Protein AF-A0A974BPT7-F1 (afdb_monomer)

Sequence (90 aa):
MLLIVRIMVEKRVALAAAVHPFTMDLHATFQSEHHLFFLMEYVAGGCLRTLLERERKFGPQRTTYVIMNLYLVSCGRYLNIIPFIQLNHK

Solvent-accessible surface area (backbone atoms only — not comparable to full-atom values): 5611 Å² total; per-residue (Å²): 112,73,68,58,56,51,51,54,50,52,50,53,52,45,60,70,51,38,86,41,102,88,40,74,40,60,80,48,74,50,77,56,100,88,49,78,46,78,45,55,63,88,73,92,78,76,53,73,64,62,53,42,70,70,61,73,62,75,56,70,70,59,45,52,51,55,49,51,54,51,50,51,54,48,53,59,44,53,67,65,46,51,66,65,60,63,63,73,77,113

Radius of gyration: 16.42 Å; Cα contacts (8 Å, |Δi|>4): 40; chains: 1; bounding box: 43×23×47 Å

Secondary structure (DSSP, 8-state):
-HHHHHHHHHHHHHHHHTTSTTS--EEEEEE-SS-EEEEE---TT--HHHHHHHHSS--HHHHHHHHHHHHHHHHHHHHHHHHHHHTT--

Organism: Xenopus laevis (NCBI:txid8355)

Foldseek 3Di:
DVVVVVVVVVVVLLCLLQPDPPRWHFPDWDDDPVDIDTDTDDDDDDDPVVVCVVVVDDDPVVVVVVVVVVVVSVVVSVVSCVVVVVVVPD

InterPro domains:
  IPR011009 Protein kinase-like domain superfamily [SSF56112] (5-70)

Nearest PDB structures (foldseek):
  7uiq-assembly2_B  TM=8.133E-01  e=1.485E-01  Homo sapiens
  4yom-assembly1_B  TM=7.394E-01  e=9.261E-02  Mus musculus
  3kl8-assembly1_A  TM=7.186E-01  e=2.727E-01  Caenorhabditis elegans
  7qra-assembly2_B  TM=8.049E-01  e=1.125E+00  Homo sapiens
  3uyt-assembly6_B-3  TM=8.224E-01  e=1.378E+00  Homo sapiens

pLDDT: mean 70.77, std 10.69, range [38.97, 85.0]

Mean predicted aligned error: 10.69 Å

Structure (mmCIF, N/CA/C/O backbone):
data_AF-A0A974BPT7-F1
#
_entry.id   AF-A0A974BPT7-F1
#
loop_
_atom_site.group_PDB
_atom_site.id
_atom_site.type_symbol
_atom_site.label_atom_id
_atom_site.label_alt_id
_atom_site.label_comp_id
_atom_site.label_asym_id
_atom_site.label_entity_id
_atom_site.label_seq_id
_atom_site.pdbx_PDB_ins_code
_atom_site.Cartn_x
_atom_site.Cartn_y
_atom_site.Cartn_z
_atom_site.occupancy
_atom_site.B_iso_or_equiv
_atom_site.auth_seq_id
_atom_site.auth_comp_id
_atom_site.auth_asym_id
_atom_site.auth_atom_id
_atom_site.pdbx_PDB_model_num
ATOM 1 N N . MET A 1 1 ? 3.575 12.193 -20.867 1.00 57.03 1 MET A N 1
ATOM 2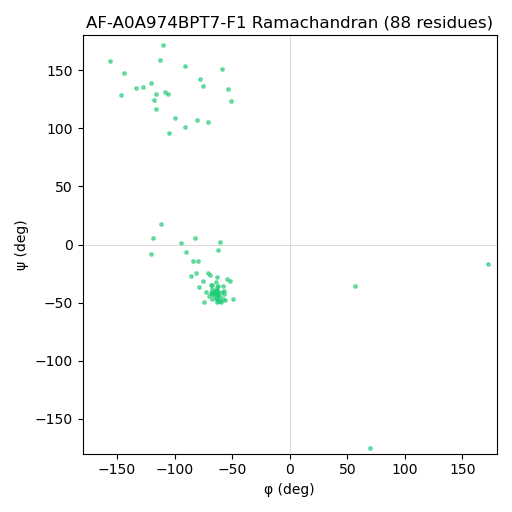 C CA . MET A 1 1 ? 4.954 11.797 -20.490 1.00 57.03 1 MET A CA 1
ATOM 3 C C . MET A 1 1 ? 5.172 11.762 -18.970 1.00 57.03 1 MET A C 1
ATOM 5 O O . MET A 1 1 ? 5.501 10.701 -18.464 1.00 57.03 1 MET A O 1
ATOM 9 N N . LEU A 1 2 ? 4.916 12.846 -18.217 1.00 66.75 2 LEU A N 1
ATOM 10 C CA . LEU A 1 2 ? 5.116 12.905 -16.748 1.00 66.75 2 LEU A CA 1
ATOM 11 C C . LEU A 1 2 ? 4.328 11.862 -15.926 1.00 66.75 2 LEU A C 1
ATOM 13 O O . LEU A 1 2 ? 4.846 11.355 -14.934 1.00 66.75 2 LEU A O 1
ATOM 17 N N . LEU A 1 3 ? 3.104 11.515 -16.342 1.00 71.00 3 LEU A N 1
ATOM 18 C CA . LEU A 1 3 ? 2.282 10.515 -15.645 1.00 71.00 3 LEU A CA 1
ATOM 19 C C . LEU A 1 3 ? 2.926 9.116 -15.689 1.00 71.00 3 LEU A C 1
ATOM 21 O O . LEU A 1 3 ? 2.975 8.422 -14.683 1.00 71.00 3 LEU A O 1
ATOM 25 N N . ILE A 1 4 ? 3.498 8.743 -16.837 1.00 68.25 4 ILE A N 1
ATOM 26 C CA . ILE A 1 4 ? 4.128 7.431 -17.055 1.00 68.25 4 ILE A CA 1
ATOM 27 C C . ILE A 1 4 ? 5.397 7.298 -16.208 1.00 68.25 4 ILE A C 1
ATOM 29 O O . ILE A 1 4 ? 5.619 6.262 -15.589 1.00 68.25 4 ILE A O 1
ATOM 33 N N . VAL A 1 5 ? 6.203 8.363 -16.120 1.00 73.00 5 VAL A N 1
ATOM 34 C CA . VAL A 1 5 ? 7.416 8.374 -15.286 1.00 73.00 5 VAL A CA 1
ATOM 35 C C . VAL A 1 5 ? 7.064 8.182 -13.810 1.00 73.00 5 VAL A C 1
ATOM 37 O O . VAL A 1 5 ? 7.705 7.382 -13.135 1.00 73.00 5 VAL A O 1
ATOM 40 N N . ARG A 1 6 ? 6.011 8.851 -13.316 1.00 70.81 6 ARG A N 1
ATOM 41 C CA . ARG A 1 6 ? 5.540 8.679 -11.932 1.00 70.81 6 ARG A CA 1
ATOM 42 C C . ARG A 1 6 ? 5.108 7.244 -11.646 1.00 70.81 6 ARG A C 1
ATOM 44 O O . ARG A 1 6 ? 5.542 6.680 -10.648 1.00 70.81 6 ARG A O 1
ATOM 51 N N . ILE A 1 7 ? 4.346 6.632 -12.550 1.00 73.12 7 ILE A N 1
ATOM 52 C CA . ILE A 1 7 ? 3.859 5.261 -12.354 1.00 73.12 7 ILE A CA 1
ATOM 53 C C . ILE A 1 7 ? 5.010 4.242 -12.415 1.00 73.12 7 ILE A C 1
ATOM 55 O O . ILE A 1 7 ? 5.035 3.277 -11.657 1.00 73.12 7 ILE A O 1
ATOM 59 N N . MET A 1 8 ? 6.019 4.476 -13.257 1.00 70.94 8 MET A N 1
ATOM 60 C CA . MET A 1 8 ? 7.223 3.638 -13.314 1.00 70.94 8 MET A CA 1
ATOM 61 C C . MET A 1 8 ? 8.082 3.751 -12.047 1.00 70.94 8 MET A C 1
ATOM 63 O O . MET A 1 8 ? 8.672 2.759 -11.616 1.00 70.94 8 MET A O 1
ATOM 67 N N . VAL A 1 9 ? 8.140 4.935 -11.429 1.00 74.38 9 VAL A N 1
ATOM 68 C CA . VAL A 1 9 ? 8.788 5.125 -10.122 1.00 74.38 9 VAL A CA 1
ATOM 69 C C . VAL A 1 9 ? 8.001 4.406 -9.029 1.00 74.38 9 VAL A C 1
ATOM 71 O O . VAL A 1 9 ? 8.597 3.641 -8.275 1.00 74.38 9 VAL A O 1
ATOM 74 N N . GLU A 1 10 ? 6.676 4.564 -8.983 1.00 71.06 10 GLU A N 1
ATOM 75 C CA . GLU A 1 10 ? 5.819 3.851 -8.025 1.00 71.06 10 GLU A CA 1
ATOM 76 C C . GLU A 1 10 ? 5.945 2.331 -8.161 1.00 71.06 10 GLU A C 1
ATOM 78 O O . GLU A 1 10 ? 6.094 1.645 -7.155 1.00 71.06 10 GLU A O 1
ATOM 83 N N . LYS A 1 11 ? 6.011 1.799 -9.389 1.00 71.12 11 LYS A N 1
ATOM 84 C CA . LYS A 1 11 ? 6.282 0.377 -9.650 1.00 71.12 11 LYS A CA 1
ATOM 85 C C . LYS A 1 11 ? 7.620 -0.079 -9.061 1.00 71.12 11 LYS A C 1
ATOM 87 O O . LYS A 1 11 ? 7.685 -1.136 -8.439 1.00 71.12 11 LYS A O 1
ATOM 92 N N . ARG A 1 12 ? 8.697 0.688 -9.262 1.00 69.38 12 ARG A N 1
ATOM 93 C CA . ARG A 1 12 ? 10.031 0.352 -8.726 1.00 69.38 12 ARG A CA 1
ATOM 94 C C . ARG A 1 12 ? 10.042 0.369 -7.202 1.00 69.38 12 ARG A C 1
ATOM 96 O O . ARG A 1 12 ? 10.619 -0.523 -6.592 1.00 69.38 12 ARG A O 1
ATOM 103 N N . VAL A 1 13 ? 9.376 1.355 -6.605 1.00 70.19 13 VAL A N 1
ATOM 104 C CA . VAL A 1 13 ? 9.238 1.466 -5.150 1.00 70.19 13 VAL A CA 1
ATOM 105 C C . VAL A 1 13 ? 8.384 0.325 -4.595 1.00 70.19 13 VAL A C 1
ATOM 107 O O . VAL A 1 13 ? 8.749 -0.245 -3.575 1.00 70.19 13 VAL A O 1
ATOM 110 N N . ALA A 1 14 ? 7.297 -0.056 -5.270 1.00 67.38 14 ALA A N 1
ATOM 111 C CA . ALA A 1 14 ? 6.433 -1.161 -4.857 1.00 67.38 14 ALA A CA 1
ATOM 112 C C . ALA A 1 14 ? 7.169 -2.510 -4.870 1.00 67.38 14 ALA A C 1
ATOM 114 O O . ALA A 1 14 ? 7.126 -3.228 -3.877 1.00 67.38 14 ALA A O 1
ATOM 115 N N . LEU A 1 15 ? 7.919 -2.809 -5.938 1.00 67.50 15 LEU A N 1
ATOM 116 C CA . LEU A 1 15 ? 8.756 -4.016 -6.026 1.00 67.50 15 LEU A CA 1
ATOM 117 C C . LEU A 1 15 ? 9.867 -4.038 -4.965 1.00 67.50 15 LEU A C 1
ATOM 119 O O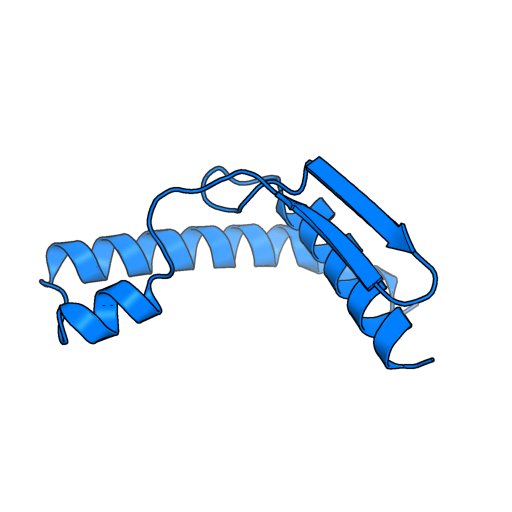 . LEU A 1 15 ? 10.148 -5.079 -4.384 1.00 67.50 15 LEU A O 1
ATOM 123 N N . ALA A 1 16 ? 10.486 -2.889 -4.679 1.00 65.50 16 ALA A N 1
ATOM 124 C CA . ALA A 1 16 ? 11.498 -2.782 -3.628 1.00 65.50 16 ALA A CA 1
ATOM 125 C C . ALA A 1 16 ? 10.904 -2.902 -2.210 1.00 65.50 16 ALA A C 1
ATOM 127 O O . ALA A 1 16 ? 11.606 -3.262 -1.268 1.00 65.50 16 ALA A O 1
ATOM 128 N N . ALA A 1 17 ? 9.615 -2.592 -2.045 1.00 61.78 17 ALA A N 1
ATOM 129 C CA . ALA A 1 17 ? 8.924 -2.592 -0.761 1.00 61.78 17 ALA A CA 1
ATOM 130 C C . ALA A 1 17 ? 8.279 -3.940 -0.385 1.00 61.78 17 ALA A C 1
ATOM 132 O O . ALA A 1 17 ? 7.811 -4.068 0.747 1.00 61.78 17 ALA A O 1
ATOM 133 N N . ALA A 1 18 ? 8.286 -4.932 -1.281 1.00 57.81 18 ALA A N 1
ATOM 134 C CA . ALA A 1 18 ? 7.716 -6.275 -1.098 1.00 57.81 18 ALA A CA 1
ATOM 135 C C . ALA A 1 18 ? 8.352 -7.116 0.036 1.00 57.81 18 ALA A C 1
ATOM 137 O O . ALA A 1 18 ? 7.897 -8.208 0.348 1.00 57.81 18 ALA A O 1
ATOM 138 N N . VAL A 1 19 ? 9.402 -6.621 0.696 1.00 59.38 19 VAL A N 1
ATOM 139 C CA . VAL A 1 19 ? 10.242 -7.407 1.620 1.00 59.38 19 VAL A CA 1
ATOM 140 C C . VAL A 1 19 ? 9.646 -7.543 3.040 1.00 59.38 19 VAL A C 1
ATOM 142 O O . VAL A 1 19 ? 10.291 -8.098 3.924 1.00 59.38 19 VAL A O 1
ATOM 145 N N . HIS A 1 20 ? 8.423 -7.065 3.313 1.00 62.38 20 HIS A N 1
ATOM 146 C CA . HIS A 1 20 ? 7.836 -7.120 4.664 1.00 62.38 20 HIS A CA 1
ATOM 147 C C . HIS A 1 20 ? 6.439 -7.765 4.687 1.00 62.38 20 HIS A C 1
ATOM 149 O O . HIS A 1 20 ? 5.583 -7.314 3.930 1.00 62.38 20 HIS A O 1
ATOM 155 N N . PRO A 1 21 ? 6.127 -8.673 5.641 1.00 61.06 21 PRO A N 1
ATOM 156 C CA . PRO A 1 21 ? 4.840 -9.392 5.756 1.00 61.06 21 PRO A CA 1
ATOM 157 C C . PRO A 1 21 ? 3.577 -8.528 5.967 1.00 61.06 21 PRO A C 1
ATOM 159 O O . PRO A 1 21 ? 2.487 -9.060 6.133 1.00 61.06 21 PRO A O 1
ATOM 162 N N . PHE A 1 22 ? 3.703 -7.198 5.985 1.00 61.56 22 PHE A N 1
ATOM 163 C CA . PHE A 1 22 ? 2.580 -6.250 6.089 1.00 61.56 22 PHE A CA 1
ATOM 164 C C . PHE A 1 22 ? 2.483 -5.318 4.873 1.00 61.56 22 PHE A C 1
ATOM 166 O O . PHE A 1 22 ? 1.698 -4.370 4.874 1.00 61.56 22 PHE A O 1
ATOM 173 N N . THR A 1 23 ? 3.314 -5.537 3.853 1.00 62.16 23 THR A N 1
ATOM 174 C CA . THR A 1 23 ? 3.210 -4.867 2.559 1.00 62.16 23 THR A CA 1
ATOM 175 C C . THR A 1 23 ? 2.649 -5.866 1.561 1.00 62.16 23 THR A C 1
ATOM 177 O O . THR A 1 23 ? 3.175 -6.964 1.453 1.00 62.16 23 THR A O 1
ATOM 180 N N . MET A 1 24 ? 1.605 -5.461 0.838 1.00 65.38 24 MET A N 1
ATOM 181 C CA . MET A 1 24 ? 1.072 -6.204 -0.305 1.00 65.38 24 MET A CA 1
ATOM 182 C C . MET A 1 24 ? 2.194 -6.553 -1.277 1.00 65.38 24 MET A C 1
ATOM 184 O O . MET A 1 24 ? 2.868 -5.641 -1.769 1.00 65.38 24 MET A O 1
ATOM 188 N N . ASP A 1 25 ? 2.367 -7.837 -1.568 1.00 67.00 25 ASP A N 1
ATOM 189 C CA . ASP A 1 25 ? 3.340 -8.250 -2.565 1.00 67.00 25 ASP A CA 1
ATOM 190 C C . ASP A 1 25 ? 2.808 -7.948 -3.977 1.00 67.00 25 ASP A C 1
ATOM 192 O O . ASP A 1 25 ? 1.626 -8.148 -4.286 1.00 67.00 25 ASP A O 1
ATOM 196 N N . LEU A 1 26 ? 3.672 -7.410 -4.839 1.00 71.56 26 LEU A N 1
ATOM 197 C CA . LEU A 1 26 ? 3.344 -7.069 -6.223 1.00 71.56 26 LEU A CA 1
ATOM 198 C C . LEU A 1 26 ? 3.970 -8.125 -7.134 1.00 71.56 26 LEU A C 1
ATOM 200 O O . LEU A 1 26 ? 5.133 -8.024 -7.513 1.00 71.56 26 LEU A O 1
ATOM 204 N N . HIS A 1 27 ? 3.172 -9.121 -7.512 1.00 74.38 27 HIS A N 1
ATOM 205 C CA . HIS A 1 27 ? 3.632 -10.296 -8.250 1.00 74.38 27 HIS A CA 1
ATOM 206 C C . HIS A 1 27 ? 4.030 -9.953 -9.689 1.00 74.38 27 HIS A C 1
ATOM 208 O O . HIS A 1 27 ? 5.043 -10.427 -10.199 1.00 74.38 27 HIS A O 1
ATOM 214 N N . ALA A 1 28 ? 3.220 -9.142 -10.374 1.00 71.81 28 ALA A N 1
ATOM 215 C CA . ALA A 1 28 ? 3.479 -8.749 -11.754 1.00 71.81 28 ALA A CA 1
ATOM 216 C C . ALA A 1 28 ? 2.786 -7.431 -12.106 1.00 71.81 28 ALA A C 1
ATOM 218 O O . ALA A 1 28 ? 1.790 -7.035 -11.506 1.00 71.81 28 ALA A O 1
ATOM 219 N N . THR A 1 29 ? 3.291 -6.756 -13.135 1.00 72.94 29 THR A N 1
ATOM 220 C CA . THR A 1 29 ? 2.639 -5.573 -13.709 1.00 72.94 29 THR A CA 1
ATOM 221 C C . THR A 1 29 ? 2.622 -5.689 -15.218 1.00 72.94 29 THR A C 1
ATOM 223 O O . THR A 1 29 ? 3.671 -5.969 -15.804 1.00 72.94 29 THR A O 1
ATOM 226 N N . PHE A 1 30 ? 1.490 -5.389 -15.837 1.00 80.88 30 PHE A N 1
ATOM 227 C CA . PHE A 1 30 ? 1.336 -5.400 -17.287 1.00 80.88 30 PHE A CA 1
ATOM 228 C C . PHE A 1 30 ? 0.933 -4.004 -17.755 1.00 80.88 30 PHE A C 1
ATOM 230 O O . PHE A 1 30 ? 0.131 -3.336 -17.107 1.00 80.88 30 PHE A O 1
ATOM 237 N N . GLN A 1 31 ? 1.502 -3.546 -18.866 1.00 79.56 31 GLN A N 1
ATOM 238 C CA . GLN A 1 31 ? 1.144 -2.271 -19.481 1.00 79.56 31 GLN A CA 1
ATOM 239 C C . GLN A 1 31 ? 0.539 -2.537 -20.858 1.00 79.56 31 GLN A C 1
ATOM 241 O O . GLN A 1 31 ? 1.133 -3.240 -21.669 1.00 79.56 31 GLN A O 1
ATOM 246 N N . SER A 1 32 ? -0.618 -1.942 -21.119 1.00 82.69 32 SER A N 1
ATOM 247 C CA . SER A 1 32 ? -1.216 -1.804 -22.449 1.00 82.69 32 SER A CA 1
ATOM 248 C C . SER A 1 32 ? -1.164 -0.331 -22.879 1.00 82.69 32 SER A C 1
ATOM 250 O O . SER A 1 32 ? -0.841 0.536 -22.067 1.00 82.69 32 SER A O 1
ATOM 252 N N . GLU A 1 33 ? -1.502 -0.014 -24.135 1.00 79.62 33 GLU A N 1
ATOM 253 C CA . GLU A 1 33 ? -1.407 1.361 -24.676 1.00 79.62 33 GLU A CA 1
ATOM 254 C C . GLU A 1 33 ? -2.162 2.418 -23.855 1.00 79.62 33 GLU A C 1
ATOM 256 O O . GLU A 1 33 ? -1.742 3.574 -23.794 1.00 79.62 33 GLU A O 1
ATOM 261 N N . HIS A 1 34 ? -3.243 2.023 -23.180 1.00 77.38 34 HIS A N 1
ATOM 262 C CA . HIS A 1 34 ? -4.098 2.942 -22.426 1.00 77.38 34 HIS A CA 1
ATOM 263 C C . HIS A 1 34 ? -4.206 2.624 -20.929 1.00 77.38 34 HIS A C 1
ATOM 265 O O . HIS A 1 34 ? -4.767 3.425 -20.187 1.00 77.38 34 HIS A O 1
ATOM 271 N N . HIS A 1 35 ? -3.684 1.481 -20.467 1.00 78.00 35 HIS A N 1
ATOM 272 C CA . HIS A 1 35 ? -3.930 0.994 -19.106 1.00 78.00 35 HIS A CA 1
ATOM 273 C C . HIS A 1 35 ? -2.708 0.304 -18.500 1.00 78.00 35 HIS A C 1
ATOM 275 O O . HIS A 1 35 ? -1.924 -0.343 -19.192 1.00 78.00 35 HIS A O 1
ATOM 281 N N . LEU A 1 36 ? -2.575 0.427 -17.181 1.00 79.75 36 LEU A N 1
ATOM 282 C CA . LEU A 1 36 ? -1.556 -0.234 -16.372 1.00 79.75 36 LEU A CA 1
ATOM 283 C C . LEU A 1 36 ? -2.257 -1.158 -15.378 1.00 79.75 36 LEU A C 1
ATOM 285 O O . LEU A 1 36 ? -3.117 -0.721 -14.6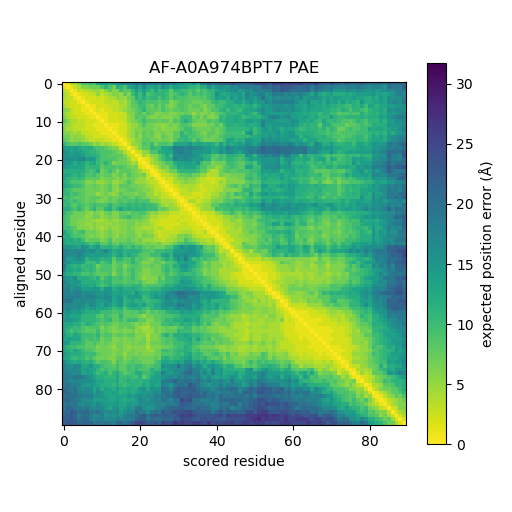17 1.00 79.75 36 LEU A O 1
ATOM 289 N N . PHE A 1 37 ? -1.891 -2.433 -15.409 1.00 79.50 37 PHE A N 1
ATOM 290 C CA . PHE A 1 37 ? -2.454 -3.487 -14.579 1.00 79.50 37 PHE A CA 1
ATOM 291 C C . PHE A 1 37 ? -1.430 -3.910 -13.528 1.00 79.50 37 PHE A C 1
ATOM 293 O O . PHE A 1 37 ? -0.274 -4.188 -13.856 1.00 79.50 37 PHE A O 1
ATOM 300 N N . PHE A 1 38 ? -1.867 -3.992 -12.273 1.00 78.81 38 PHE A N 1
ATOM 301 C CA . PHE A 1 38 ? -1.055 -4.426 -11.138 1.00 78.81 38 PHE A CA 1
ATOM 302 C C . PHE A 1 38 ? -1.642 -5.719 -10.577 1.00 78.81 38 PHE A C 1
ATOM 304 O O . PHE A 1 38 ? -2.778 -5.732 -10.107 1.00 78.81 38 PHE A O 1
ATOM 311 N N . LEU A 1 39 ? -0.873 -6.803 -10.642 1.00 81.19 39 LEU A N 1
ATOM 312 C CA . LEU A 1 39 ? -1.207 -8.078 -10.023 1.00 81.19 39 LEU A CA 1
ATOM 313 C C . LEU A 1 39 ? -0.614 -8.087 -8.614 1.00 81.19 39 LEU A C 1
ATOM 315 O O . LEU A 1 39 ? 0.589 -8.276 -8.446 1.00 81.19 39 LEU A O 1
ATOM 319 N N . MET A 1 40 ? -1.462 -7.835 -7.623 1.00 79.56 40 MET A N 1
ATOM 320 C CA . MET A 1 40 ? -1.096 -7.789 -6.208 1.00 79.56 40 MET A CA 1
ATOM 321 C C . MET A 1 40 ? -1.748 -8.944 -5.455 1.00 79.56 40 MET A C 1
ATOM 323 O O . MET A 1 40 ? -2.771 -9.473 -5.898 1.00 79.56 40 MET A O 1
ATOM 327 N N . GLU A 1 41 ? -1.182 -9.293 -4.304 1.00 79.06 41 GLU A N 1
ATOM 328 C CA . GLU A 1 41 ? -1.824 -10.206 -3.363 1.00 79.06 41 GLU A CA 1
ATOM 329 C C . GLU A 1 41 ? -3.244 -9.724 -3.016 1.00 79.06 41 GLU A C 1
ATOM 331 O O . GLU A 1 41 ? -3.494 -8.544 -2.746 1.00 79.06 41 GLU A O 1
ATOM 336 N N . TYR A 1 42 ? -4.210 -10.643 -3.045 1.00 77.19 42 TYR A N 1
ATOM 337 C CA . TYR A 1 42 ? -5.579 -10.326 -2.664 1.00 77.19 42 TYR A CA 1
ATOM 338 C C . TYR A 1 42 ? -5.713 -10.331 -1.140 1.00 77.19 42 TYR A C 1
ATOM 340 O O . TYR A 1 42 ? -5.758 -11.388 -0.516 1.00 77.19 42 TYR A O 1
ATOM 348 N N . VAL A 1 43 ? -5.851 -9.148 -0.541 1.00 72.19 43 VAL A N 1
ATOM 349 C CA . VAL A 1 43 ? -6.153 -9.021 0.890 1.00 72.19 43 VAL A CA 1
ATOM 350 C C . VAL A 1 43 ? -7.639 -8.751 1.085 1.00 72.19 43 VAL A C 1
ATOM 352 O O . VAL A 1 43 ? -8.149 -7.658 0.819 1.00 72.19 43 VAL A O 1
ATOM 355 N N . ALA A 1 44 ? -8.341 -9.761 1.594 1.00 65.88 44 ALA A N 1
ATOM 356 C CA . ALA A 1 44 ? -9.716 -9.632 2.051 1.00 65.88 44 ALA A CA 1
ATOM 357 C C . ALA A 1 44 ? -9.743 -8.813 3.354 1.00 65.88 44 ALA A C 1
ATOM 359 O O . ALA A 1 44 ? -9.358 -9.300 4.413 1.00 65.88 44 ALA A O 1
ATOM 360 N N . GLY A 1 45 ? -10.177 -7.553 3.289 1.00 67.88 45 GLY A N 1
ATOM 361 C CA . GLY A 1 45 ? -10.248 -6.703 4.487 1.00 67.88 45 GLY A CA 1
ATOM 362 C C . GLY A 1 45 ? -10.582 -5.233 4.242 1.00 67.88 45 GLY A C 1
ATOM 363 O O . GLY A 1 45 ? -11.018 -4.543 5.161 1.00 67.88 45 GLY A O 1
ATOM 364 N N . GLY A 1 46 ? -10.443 -4.754 3.002 1.00 72.00 46 GLY A N 1
ATOM 365 C CA . GLY A 1 46 ? -10.606 -3.333 2.694 1.00 72.00 46 GLY A CA 1
ATOM 366 C C . GLY A 1 46 ? -9.467 -2.488 3.273 1.00 72.00 46 GLY A C 1
ATOM 367 O O . GLY A 1 46 ? -8.487 -3.009 3.802 1.00 72.00 46 GLY A O 1
ATOM 368 N N . CYS A 1 47 ? -9.558 -1.163 3.148 1.00 77.06 47 CYS A N 1
ATOM 369 C CA . CYS A 1 47 ? -8.534 -0.271 3.687 1.00 77.06 47 CYS A CA 1
ATOM 370 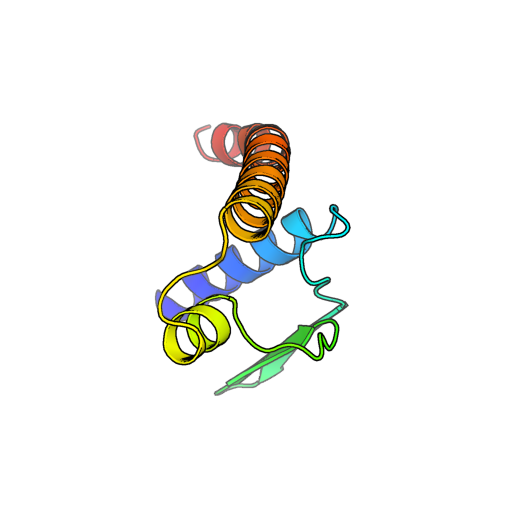C C . CYS A 1 47 ? -8.866 0.160 5.125 1.00 77.06 47 CYS A C 1
ATOM 372 O O . CYS A 1 47 ? -10.033 0.267 5.509 1.00 77.06 47 CYS A O 1
ATOM 374 N N . LEU A 1 48 ? -7.830 0.487 5.909 1.00 75.12 48 LEU A N 1
ATOM 375 C CA . LEU A 1 48 ? -7.973 1.012 7.276 1.00 75.12 48 LEU A CA 1
ATOM 376 C C . LEU A 1 48 ? -8.931 2.213 7.341 1.00 75.12 48 LEU A C 1
ATOM 378 O O . LEU A 1 48 ? -9.644 2.384 8.326 1.00 75.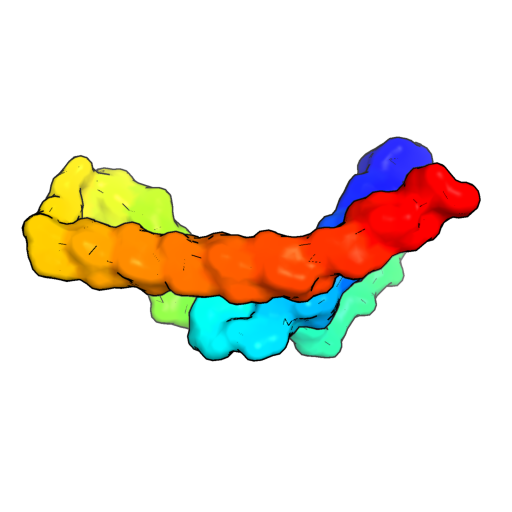12 48 LEU A O 1
ATOM 382 N N . ARG A 1 49 ? -8.987 3.016 6.271 1.00 76.00 49 ARG A N 1
ATOM 383 C CA . ARG A 1 49 ? -9.926 4.132 6.137 1.00 76.00 49 ARG A CA 1
ATOM 384 C C . ARG A 1 49 ? -11.379 3.659 6.173 1.00 76.00 49 ARG A C 1
ATOM 386 O O . ARG A 1 49 ? -12.145 4.202 6.954 1.00 76.00 49 ARG A O 1
ATOM 393 N N . THR A 1 50 ? -11.750 2.641 5.398 1.00 78.25 50 THR A N 1
ATOM 394 C CA . THR A 1 50 ? -13.124 2.110 5.394 1.00 78.25 50 THR A CA 1
ATOM 395 C C . THR A 1 50 ? -13.506 1.544 6.759 1.00 78.25 50 THR A C 1
ATOM 397 O O . THR A 1 50 ? -14.647 1.680 7.198 1.00 78.25 50 THR A O 1
ATOM 400 N N . LEU A 1 51 ? -12.546 0.937 7.458 1.00 77.88 51 LEU A N 1
ATOM 401 C CA . LEU A 1 51 ? -12.762 0.450 8.814 1.00 77.88 51 LEU A CA 1
ATOM 402 C C . LEU A 1 51 ? -12.957 1.613 9.810 1.00 77.88 51 LEU A C 1
ATOM 404 O O . LEU A 1 51 ? -13.866 1.564 10.635 1.00 77.88 51 LEU A O 1
ATOM 408 N N . LEU A 1 52 ? -12.168 2.687 9.688 1.00 80.19 52 LEU A N 1
ATOM 409 C CA . LEU A 1 52 ? -12.282 3.887 10.524 1.00 80.19 52 LEU A CA 1
ATOM 410 C C . LEU A 1 52 ? -13.579 4.662 10.255 1.00 80.19 52 LEU A C 1
ATOM 412 O O . LEU A 1 52 ? -14.200 5.165 11.185 1.00 80.19 52 LEU A O 1
ATOM 416 N N . GLU A 1 53 ? -14.011 4.739 8.998 1.00 81.88 53 GLU A N 1
ATOM 417 C CA . GLU A 1 53 ? -15.276 5.367 8.607 1.00 81.88 53 GLU A CA 1
ATOM 418 C C . GLU A 1 53 ? -16.481 4.625 9.201 1.00 81.88 53 GLU A C 1
ATOM 420 O O . GLU A 1 53 ? -17.446 5.263 9.625 1.00 81.88 53 GLU A O 1
ATOM 425 N N . ARG A 1 54 ? -16.411 3.289 9.289 1.00 80.44 54 ARG A N 1
ATOM 426 C CA . ARG A 1 54 ? -17.457 2.459 9.903 1.00 80.44 54 ARG A CA 1
ATOM 427 C C . ARG A 1 54 ? -17.461 2.533 11.428 1.00 80.44 54 ARG A C 1
ATOM 429 O O . ARG A 1 54 ? -18.519 2.742 12.012 1.00 80.44 54 ARG A O 1
ATOM 436 N N . GLU A 1 55 ? -16.309 2.362 12.078 1.00 79.75 55 GLU A N 1
ATOM 437 C CA . GLU A 1 55 ? -16.232 2.314 13.548 1.00 79.75 55 GLU A CA 1
ATOM 438 C C . GLU A 1 55 ? -16.168 3.714 14.197 1.00 79.75 55 GLU A C 1
ATOM 440 O O . GLU A 1 55 ? -16.400 3.834 15.398 1.00 79.75 55 GLU A O 1
ATOM 445 N N . ARG A 1 56 ? -15.898 4.787 13.429 1.00 76.12 56 ARG A N 1
ATOM 446 C CA . ARG A 1 56 ? -15.638 6.192 13.841 1.00 76.12 56 ARG A CA 1
ATOM 447 C C . ARG A 1 56 ? -14.475 6.394 14.820 1.00 76.12 56 ARG A C 1
ATOM 449 O O . ARG A 1 56 ? -13.787 7.410 14.734 1.00 76.12 56 ARG A O 1
ATOM 456 N N . LYS A 1 57 ? -14.251 5.471 15.757 1.00 77.12 57 LYS A N 1
ATOM 457 C CA . LYS A 1 57 ? -13.137 5.428 16.707 1.00 77.12 57 LYS A CA 1
ATOM 458 C C . LYS A 1 57 ? -12.760 3.978 16.987 1.00 77.12 57 LYS A C 1
ATOM 460 O O . LYS A 1 57 ? -13.597 3.177 17.387 1.00 77.12 57 LYS A O 1
ATOM 465 N N . PHE A 1 58 ? -11.476 3.676 16.854 1.00 77.06 58 PHE A N 1
ATOM 466 C CA . PHE A 1 58 ? -10.925 2.401 17.286 1.00 77.06 58 PHE A CA 1
ATOM 467 C C . PHE A 1 58 ? -10.727 2.376 18.802 1.00 77.06 58 PHE A C 1
ATOM 469 O O . PHE A 1 58 ? -10.307 3.368 19.405 1.00 77.06 58 PHE A O 1
ATOM 476 N N . GLY A 1 59 ? -10.990 1.223 19.421 1.00 83.12 59 GLY A N 1
ATOM 477 C CA . GLY A 1 59 ? -10.614 0.984 20.814 1.00 83.12 59 GLY A CA 1
ATOM 478 C C . GLY A 1 59 ? -9.095 1.123 21.019 1.00 83.12 59 GLY A C 1
ATOM 479 O O . GLY A 1 59 ? -8.326 0.850 20.092 1.00 83.12 59 GLY A O 1
ATOM 480 N N . PRO A 1 60 ? -8.637 1.520 22.220 1.00 81.00 60 PRO A N 1
ATOM 481 C CA . PRO A 1 60 ? -7.240 1.874 22.473 1.00 81.00 60 PRO A CA 1
ATOM 482 C C . PRO A 1 60 ? -6.258 0.749 22.120 1.00 81.00 60 PRO A C 1
ATOM 484 O O . PRO A 1 60 ? -5.240 1.024 21.492 1.00 81.00 60 PRO A O 1
ATOM 487 N N . GLN A 1 61 ? -6.578 -0.521 22.412 1.00 84.12 61 GLN A N 1
ATOM 488 C CA . GLN A 1 61 ? -5.687 -1.635 22.058 1.00 84.12 61 GLN A CA 1
ATOM 489 C C . GLN A 1 61 ? -5.518 -1.810 20.538 1.00 84.12 61 GLN A C 1
ATOM 491 O O . GLN A 1 61 ? -4.404 -2.037 20.065 1.00 84.12 61 GLN A O 1
ATOM 496 N N . ARG A 1 62 ? -6.602 -1.676 19.759 1.00 81.38 62 ARG A N 1
ATOM 497 C CA . ARG A 1 62 ? -6.556 -1.805 18.291 1.00 81.38 62 ARG A CA 1
ATOM 498 C C . ARG A 1 62 ? -5.767 -0.660 17.664 1.00 81.38 62 ARG A C 1
ATOM 500 O O . ARG A 1 62 ? -4.942 -0.896 16.787 1.00 81.38 62 ARG A O 1
ATOM 507 N N . THR A 1 63 ? -5.976 0.559 18.155 1.00 82.69 63 THR A N 1
ATOM 508 C CA . THR A 1 63 ? -5.254 1.752 17.701 1.00 82.69 63 THR A CA 1
ATOM 509 C C . THR A 1 63 ? -3.752 1.602 17.913 1.00 82.69 63 THR A C 1
ATOM 511 O O . THR A 1 63 ? -2.985 1.778 16.970 1.00 82.69 63 THR A O 1
ATOM 514 N N . THR A 1 64 ? -3.320 1.207 19.114 1.00 84.62 64 THR A N 1
ATOM 515 C CA . THR A 1 64 ? -1.894 1.027 19.417 1.00 84.62 64 THR A CA 1
ATOM 516 C C . THR A 1 64 ? -1.262 -0.059 18.555 1.00 84.62 64 THR A C 1
ATOM 518 O O . THR A 1 64 ? -0.162 0.142 18.052 1.00 84.62 64 THR A O 1
ATOM 521 N N . TYR A 1 65 ? -1.955 -1.178 18.326 1.00 84.62 65 TYR A N 1
ATOM 522 C CA . TYR A 1 65 ? -1.449 -2.242 17.459 1.00 84.62 65 TYR A CA 1
ATOM 523 C C . TYR A 1 65 ? -1.278 -1.775 16.005 1.00 84.62 65 TYR A C 1
ATOM 525 O O . TYR A 1 65 ? -0.221 -1.980 15.412 1.00 84.62 65 TYR A O 1
ATOM 533 N N . VAL A 1 66 ? -2.282 -1.109 15.426 1.00 82.75 66 VAL A N 1
ATOM 534 C CA . VAL A 1 66 ? -2.212 -0.611 14.039 1.00 82.75 66 VAL A CA 1
ATOM 535 C C . VAL A 1 66 ? -1.109 0.437 13.884 1.00 82.75 66 VAL A C 1
ATOM 537 O O . VAL A 1 66 ? -0.338 0.380 12.928 1.00 82.75 66 VAL A O 1
ATOM 540 N N . ILE A 1 67 ? -0.991 1.354 14.847 1.00 85.00 67 ILE A N 1
ATOM 541 C CA . ILE A 1 67 ? 0.071 2.362 14.866 1.00 85.00 67 ILE A CA 1
ATOM 542 C C . ILE A 1 67 ? 1.439 1.686 14.982 1.00 85.00 67 ILE A C 1
ATOM 544 O O . ILE A 1 67 ? 2.315 1.969 14.173 1.00 85.00 67 ILE A O 1
ATOM 548 N N . MET A 1 68 ? 1.624 0.759 15.924 1.00 85.00 68 MET A N 1
ATOM 549 C CA . MET A 1 68 ? 2.896 0.054 16.117 1.00 85.00 68 MET A CA 1
ATOM 550 C C . MET A 1 68 ? 3.357 -0.642 14.830 1.00 85.00 68 MET A C 1
ATOM 552 O O . MET A 1 68 ? 4.498 -0.463 14.408 1.00 85.00 68 MET A O 1
ATOM 556 N N . ASN A 1 69 ? 2.464 -1.381 14.166 1.00 80.75 69 ASN A N 1
ATOM 557 C CA . ASN A 1 69 ? 2.793 -2.047 12.906 1.00 80.75 69 ASN A CA 1
ATOM 558 C C . ASN A 1 69 ? 3.122 -1.042 11.794 1.00 80.75 69 ASN A C 1
ATOM 560 O O . ASN A 1 69 ? 4.082 -1.244 11.053 1.00 80.75 69 ASN A O 1
ATOM 564 N N . LEU A 1 70 ? 2.388 0.073 11.700 1.00 79.38 70 LEU A N 1
ATOM 565 C CA . LEU A 1 70 ? 2.679 1.12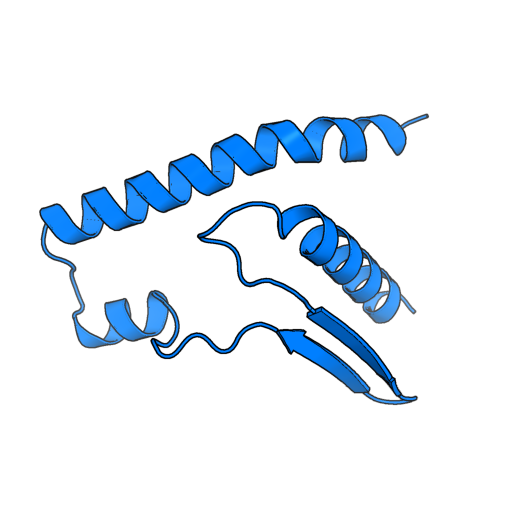5 10.724 1.00 79.38 70 LEU A CA 1
ATOM 566 C C . LEU A 1 70 ? 4.054 1.765 10.961 1.00 79.38 70 LEU A C 1
ATOM 568 O O . LEU A 1 70 ? 4.787 2.015 10.002 1.00 79.38 70 LEU A O 1
ATOM 572 N N . TYR A 1 71 ? 4.422 2.009 12.220 1.00 82.19 71 TYR A N 1
ATOM 573 C CA . TYR A 1 71 ? 5.737 2.530 12.589 1.00 82.19 71 TYR A CA 1
ATOM 574 C C . TYR A 1 71 ? 6.850 1.536 12.262 1.00 82.19 71 TYR A C 1
ATOM 576 O O . TYR A 1 71 ? 7.866 1.941 11.701 1.00 82.19 71 TYR A O 1
ATOM 584 N N . LEU A 1 72 ? 6.650 0.246 12.539 1.00 77.69 72 LEU A N 1
ATOM 585 C CA . LEU A 1 72 ? 7.615 -0.804 12.212 1.00 77.69 72 LEU A CA 1
ATOM 586 C C . LEU A 1 72 ? 7.866 -0.888 10.700 1.00 77.69 72 LEU A C 1
ATOM 588 O O . LEU A 1 72 ? 9.015 -0.853 10.259 1.00 77.69 72 LEU A O 1
ATOM 592 N N . VAL A 1 73 ? 6.791 -0.911 9.905 1.00 74.50 73 VAL A N 1
ATOM 593 C CA . VAL 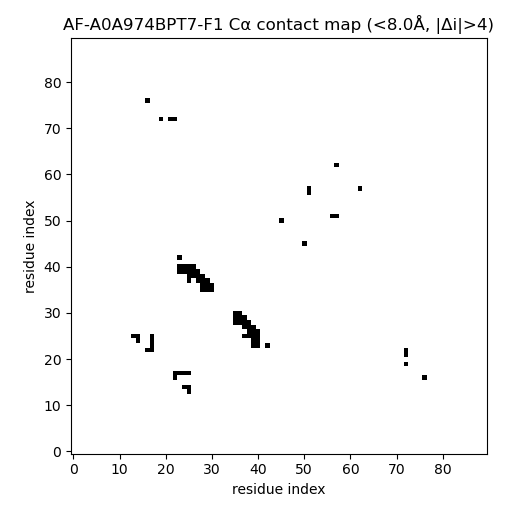A 1 73 ? 6.868 -0.919 8.437 1.00 74.50 73 VAL A CA 1
ATOM 594 C C . VAL A 1 73 ? 7.546 0.349 7.928 1.00 74.50 73 VAL A C 1
ATOM 596 O O . VAL A 1 73 ? 8.414 0.275 7.061 1.00 74.50 73 VAL A O 1
ATOM 599 N N . SER A 1 74 ? 7.197 1.513 8.478 1.00 69.75 74 SER A N 1
ATOM 600 C CA . SER A 1 74 ? 7.803 2.783 8.074 1.00 69.75 74 SER A CA 1
ATOM 601 C C . SER A 1 74 ? 9.296 2.820 8.402 1.00 69.75 74 SER A C 1
ATOM 603 O O . SER A 1 74 ? 10.095 3.155 7.535 1.00 69.75 74 SER A O 1
ATOM 605 N N . CYS A 1 75 ? 9.703 2.414 9.605 1.00 67.38 75 CYS A N 1
ATOM 606 C CA . CYS A 1 75 ? 11.102 2.425 10.031 1.00 67.38 75 CYS A CA 1
ATOM 607 C C . CYS A 1 75 ? 11.960 1.432 9.222 1.00 67.38 75 CYS A C 1
ATOM 609 O O . CYS A 1 75 ? 13.026 1.795 8.721 1.00 67.38 75 CYS A O 1
ATOM 611 N N . GLY A 1 76 ? 11.454 0.214 8.986 1.00 67.00 76 GLY A N 1
AT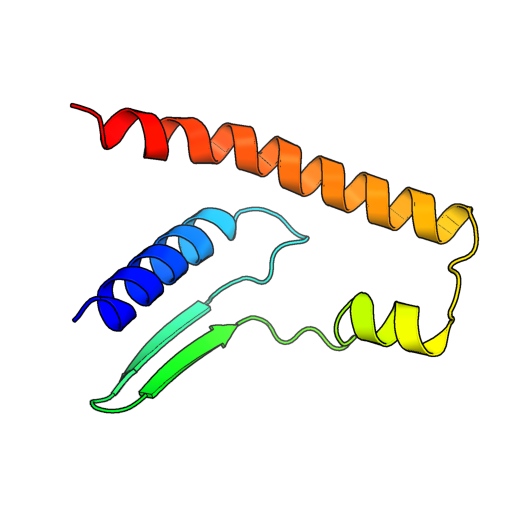OM 612 C CA . GLY A 1 76 ? 12.116 -0.776 8.128 1.00 67.00 76 GLY A CA 1
ATOM 613 C C . GLY A 1 76 ? 12.228 -0.333 6.662 1.00 67.00 76 GLY A C 1
ATOM 614 O O . GLY A 1 76 ? 13.217 -0.633 5.988 1.00 67.00 76 GLY A O 1
ATOM 615 N N . ARG A 1 77 ? 11.248 0.440 6.173 1.00 61.59 77 ARG A N 1
ATOM 616 C CA . ARG A 1 77 ? 11.282 1.061 4.840 1.00 61.59 77 ARG A CA 1
ATOM 617 C C . ARG A 1 77 ? 12.258 2.228 4.755 1.00 61.59 77 ARG A C 1
ATOM 619 O O . ARG A 1 77 ? 12.976 2.312 3.765 1.00 61.59 77 ARG A O 1
ATOM 626 N N . TYR A 1 78 ? 12.334 3.092 5.771 1.00 58.94 78 TYR A N 1
ATOM 627 C CA . TYR A 1 78 ? 13.315 4.183 5.807 1.00 58.94 78 TYR A CA 1
ATOM 628 C C . TYR A 1 78 ? 14.742 3.638 5.685 1.00 58.94 78 TYR A C 1
ATOM 630 O O . TYR A 1 78 ? 15.513 4.162 4.889 1.00 58.94 78 TYR A O 1
ATOM 638 N N . LEU A 1 79 ? 15.069 2.536 6.369 1.00 59.62 79 LEU A N 1
ATOM 639 C CA . LEU A 1 79 ? 16.395 1.918 6.268 1.00 59.62 79 LEU A CA 1
ATOM 640 C C . LEU A 1 79 ? 16.715 1.374 4.859 1.00 59.62 79 LEU A C 1
ATOM 642 O O . LEU A 1 79 ? 17.840 1.527 4.390 1.00 59.62 79 LEU A O 1
ATOM 646 N N . ASN A 1 80 ? 15.736 0.778 4.168 1.00 58.56 80 ASN A N 1
ATOM 647 C CA . ASN A 1 80 ? 15.919 0.206 2.824 1.00 58.56 80 ASN A CA 1
ATOM 648 C C . ASN A 1 80 ? 15.865 1.243 1.685 1.00 58.56 80 ASN A C 1
ATOM 650 O O . ASN A 1 80 ? 16.429 1.013 0.618 1.00 58.56 80 ASN A O 1
ATOM 654 N N . ILE A 1 81 ? 15.203 2.388 1.884 1.00 54.41 81 ILE A N 1
ATOM 655 C CA . ILE A 1 81 ? 15.036 3.430 0.855 1.00 54.41 81 ILE A CA 1
ATOM 656 C C . ILE A 1 81 ? 16.229 4.407 0.809 1.00 54.41 81 ILE A C 1
ATOM 658 O O . ILE A 1 81 ? 16.526 4.947 -0.258 1.00 54.41 81 ILE A O 1
ATOM 662 N N . ILE A 1 82 ? 16.956 4.610 1.917 1.00 56.06 82 ILE A N 1
ATOM 663 C CA . ILE A 1 82 ? 18.154 5.477 1.979 1.00 56.06 82 ILE A CA 1
ATOM 664 C C . ILE A 1 82 ? 19.177 5.204 0.854 1.00 56.06 82 ILE A C 1
ATOM 666 O O . ILE A 1 82 ? 19.581 6.175 0.207 1.00 56.06 82 ILE A O 1
ATOM 670 N N . PRO A 1 83 ? 19.575 3.955 0.530 1.00 53.69 83 PRO A N 1
ATOM 671 C CA . PRO A 1 83 ? 20.520 3.716 -0.566 1.00 53.69 83 PRO A CA 1
ATOM 672 C C . PRO A 1 83 ? 19.981 4.139 -1.946 1.00 53.69 83 PRO A C 1
ATOM 674 O O . PRO A 1 83 ? 20.758 4.552 -2.802 1.00 53.69 83 PRO A O 1
ATOM 677 N N . PHE A 1 84 ? 18.660 4.117 -2.161 1.00 52.16 84 PHE A N 1
ATOM 678 C CA . PHE A 1 84 ? 18.034 4.511 -3.431 1.00 52.16 84 PHE A CA 1
ATOM 679 C C . PHE A 1 84 ? 18.012 6.033 -3.653 1.00 52.16 84 PHE A C 1
ATOM 681 O O . PHE A 1 84 ? 18.085 6.495 -4.794 1.00 52.16 84 PHE A O 1
ATOM 688 N N . ILE A 1 85 ? 17.925 6.818 -2.572 1.00 53.47 85 ILE A N 1
ATOM 689 C CA . ILE A 1 85 ? 17.948 8.289 -2.632 1.00 53.47 85 ILE A CA 1
ATOM 690 C C . ILE A 1 85 ? 19.391 8.794 -2.798 1.00 53.47 85 ILE A C 1
ATOM 692 O O . ILE A 1 85 ? 19.626 9.738 -3.547 1.00 53.47 85 ILE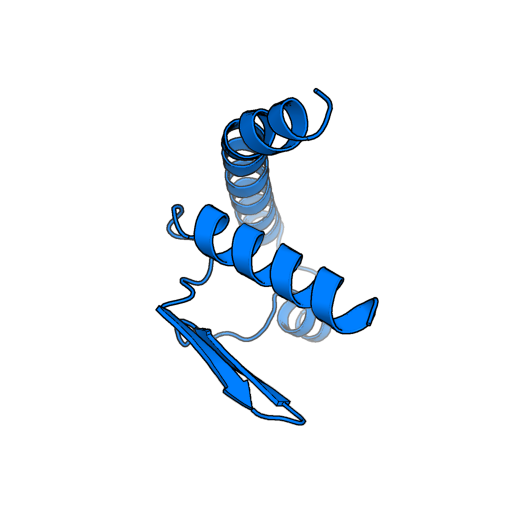 A O 1
ATOM 696 N N . GLN A 1 86 ? 20.368 8.134 -2.165 1.00 52.28 86 GLN A N 1
ATOM 697 C CA . GLN A 1 86 ? 21.787 8.508 -2.261 1.00 52.28 86 GLN A CA 1
ATOM 698 C C . GLN A 1 86 ? 22.393 8.247 -3.656 1.00 52.28 86 GLN A C 1
ATOM 700 O O . GLN A 1 86 ? 23.319 8.946 -4.057 1.00 52.28 86 GLN A O 1
ATOM 705 N N . LEU A 1 87 ? 21.861 7.289 -4.425 1.00 48.62 87 LEU A N 1
ATOM 706 C CA . LEU A 1 87 ? 22.336 6.968 -5.782 1.00 48.62 87 LEU A CA 1
ATOM 707 C C . LEU A 1 87 ? 21.832 7.917 -6.885 1.00 48.62 87 LEU A C 1
ATOM 709 O O . LEU A 1 87 ? 22.379 7.892 -7.979 1.00 48.62 87 LEU A O 1
ATOM 713 N N . ASN A 1 88 ? 20.815 8.749 -6.628 1.00 39.47 88 ASN A N 1
ATOM 714 C CA . ASN A 1 88 ? 20.282 9.703 -7.618 1.00 39.47 88 ASN A CA 1
ATOM 715 C C . ASN A 1 88 ? 20.884 11.114 -7.517 1.00 39.47 88 ASN A C 1
ATOM 717 O O . ASN A 1 88 ? 20.471 12.002 -8.258 1.00 39.47 88 ASN A O 1
ATOM 721 N N . HIS A 1 89 ? 21.824 11.342 -6.598 1.00 43.56 89 HIS A N 1
ATOM 722 C CA . HIS A 1 89 ? 22.440 12.656 -6.382 1.00 43.56 89 HIS A CA 1
ATOM 723 C C . HIS A 1 89 ? 23.926 12.712 -6.784 1.00 43.56 89 HIS A C 1
ATOM 725 O O . HIS A 1 89 ? 24.642 13.620 -6.354 1.00 43.56 89 HIS A O 1
ATOM 731 N N . LYS A 1 90 ? 24.385 11.750 -7.597 1.00 38.97 90 LYS A N 1
ATOM 732 C CA . LYS A 1 90 ? 25.726 11.709 -8.188 1.00 38.97 90 LYS A CA 1
ATOM 733 C C . LYS A 1 90 ? 25.650 11.599 -9.704 1.00 38.97 90 LYS A C 1
ATOM 735 O O . LYS A 1 90 ? 24.767 10.853 -10.177 1.00 38.97 90 LYS A O 1
#